Protein AF-A0A661E6W5-F1 (afdb_monomer_lite)

Secondary structure (DSSP, 8-state):
-HHHHHHHHHH--------GGGSSSTTSHHHHHHHTT-------

Foldseek 3Di:
DLVVCVVVVVVPPDDDDDDPVQADDCNHPVNVCVVVVDDDDDDD

Radius of gyration: 10.34 Å; chains: 1; bounding box: 24×17×23 Å

Sequence (44 aa):
MVERLLPILKEGKAFIAVGALHLPGESGLLQRLHKLGYQITHRY

Structure (mmCIF, N/CA/C/O backbone):
data_AF-A0A661E6W5-F1
#
_entry.id   AF-A0A661E6W5-F1
#
loop_
_atom_site.group_PDB
_atom_site.id
_atom_site.type_symbol
_atom_site.label_atom_id
_atom_site.label_alt_id
_atom_site.label_comp_id
_atom_site.label_asym_id
_atom_site.label_entity_id
_atom_site.label_seq_id
_atom_site.pdbx_PDB_ins_code
_atom_site.Cartn_x
_atom_site.Cartn_y
_atom_site.Cartn_z
_atom_site.occupancy
_atom_site.B_iso_or_equiv
_atom_site.auth_seq_id
_atom_site.auth_comp_id
_atom_site.auth_asym_id
_atom_site.auth_atom_id
_atom_site.pdbx_PDB_model_num
ATOM 1 N N . MET A 1 1 ? 7.552 4.964 -6.304 1.00 80.62 1 MET A N 1
ATOM 2 C CA . MET A 1 1 ? 6.088 5.233 -6.322 1.00 80.62 1 MET A CA 1
ATOM 3 C C . MET A 1 1 ? 5.496 4.920 -4.960 1.00 80.62 1 MET A C 1
ATOM 5 O O . MET A 1 1 ? 4.912 5.810 -4.359 1.00 80.62 1 MET A O 1
ATOM 9 N N . VAL A 1 2 ? 5.672 3.690 -4.464 1.00 90.12 2 VAL A N 1
ATOM 10 C CA . VAL A 1 2 ? 5.156 3.230 -3.163 1.00 90.12 2 VAL A CA 1
ATOM 11 C C . VAL A 1 2 ? 5.562 4.149 -2.023 1.00 90.12 2 VAL A C 1
ATOM 13 O O . VAL A 1 2 ? 4.734 4.510 -1.201 1.00 90.12 2 VAL A O 1
ATOM 16 N N . GLU A 1 3 ? 6.805 4.613 -2.037 1.00 91.12 3 GLU A N 1
ATOM 17 C CA . GLU A 1 3 ? 7.393 5.481 -1.018 1.00 91.12 3 GLU A CA 1
AT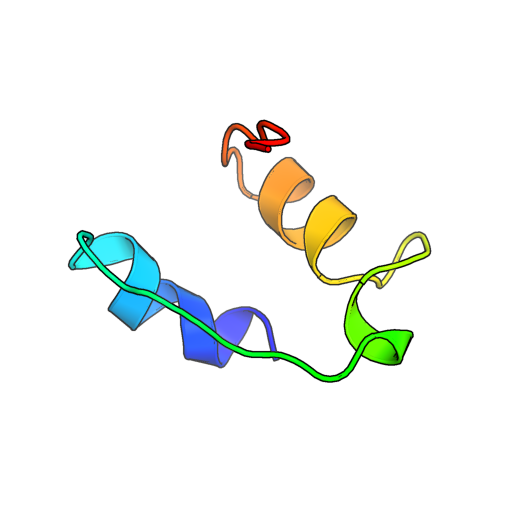OM 18 C C . GLU A 1 3 ? 6.601 6.787 -0.860 1.00 91.12 3 GLU A C 1
ATOM 20 O O . GLU A 1 3 ? 6.432 7.283 0.250 1.00 91.12 3 GLU A O 1
ATOM 25 N N . ARG A 1 4 ? 6.049 7.308 -1.965 1.00 91.69 4 ARG A N 1
ATOM 26 C CA . ARG A 1 4 ? 5.213 8.520 -1.983 1.00 91.69 4 ARG A CA 1
ATOM 27 C C . ARG A 1 4 ? 3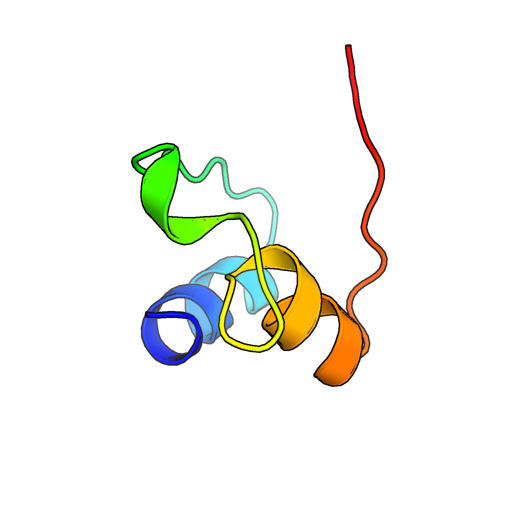.794 8.255 -1.471 1.00 91.69 4 ARG A C 1
ATOM 29 O O . ARG A 1 4 ? 3.137 9.183 -1.021 1.00 91.69 4 ARG A O 1
ATOM 36 N N . LEU A 1 5 ? 3.330 7.005 -1.537 1.00 93.31 5 LEU A N 1
ATOM 37 C CA . LEU A 1 5 ? 2.007 6.584 -1.066 1.00 93.31 5 LEU A CA 1
ATOM 38 C C . LEU A 1 5 ? 1.994 6.291 0.435 1.00 93.31 5 LEU A C 1
ATOM 40 O O . LEU A 1 5 ? 0.970 6.496 1.074 1.00 93.31 5 LEU A O 1
ATOM 44 N N . LEU A 1 6 ? 3.112 5.841 1.011 1.00 93.38 6 LEU A N 1
ATOM 45 C CA . LEU A 1 6 ? 3.198 5.477 2.428 1.00 93.38 6 LEU A CA 1
ATOM 46 C C . LEU A 1 6 ? 2.682 6.537 3.414 1.00 93.38 6 LEU A C 1
ATOM 48 O O . LEU A 1 6 ? 1.933 6.145 4.306 1.00 93.38 6 LEU A O 1
ATOM 52 N N . PRO A 1 7 ? 3.026 7.837 3.314 1.00 94.31 7 PRO A N 1
ATOM 53 C CA . PRO A 1 7 ? 2.480 8.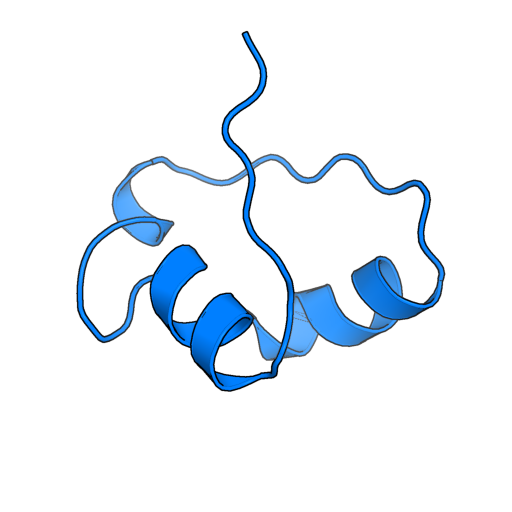826 4.244 1.00 94.31 7 PRO A CA 1
ATOM 54 C C . PRO A 1 7 ? 0.951 8.934 4.141 1.00 94.31 7 PRO A C 1
ATOM 56 O O . PRO A 1 7 ? 0.276 8.935 5.164 1.00 94.31 7 PRO A O 1
ATOM 59 N N . ILE A 1 8 ? 0.406 8.904 2.921 1.00 94.50 8 ILE A N 1
ATOM 60 C CA . ILE A 1 8 ? -1.039 8.974 2.652 1.00 94.50 8 ILE A CA 1
ATOM 61 C C . ILE A 1 8 ? -1.750 7.716 3.183 1.00 94.50 8 ILE A C 1
ATOM 63 O O . ILE A 1 8 ? -2.796 7.792 3.818 1.00 94.50 8 ILE A O 1
ATOM 67 N N . LEU A 1 9 ? -1.160 6.535 2.970 1.00 93.25 9 LEU A N 1
ATOM 68 C CA . LEU A 1 9 ? -1.698 5.268 3.471 1.00 93.25 9 LEU A CA 1
ATOM 69 C C . LEU A 1 9 ? -1.674 5.185 5.004 1.00 93.25 9 LEU A C 1
ATOM 71 O O . LEU A 1 9 ? -2.548 4.544 5.581 1.00 93.25 9 LEU A O 1
ATOM 75 N N . LYS A 1 10 ? -0.688 5.814 5.658 1.00 92.88 10 LYS A N 1
ATOM 76 C CA . LYS A 1 10 ? -0.600 5.897 7.126 1.00 92.88 10 LYS A CA 1
ATOM 77 C C . LYS A 1 10 ? -1.640 6.840 7.724 1.00 92.88 10 LYS A C 1
ATOM 79 O O . LYS A 1 10 ? -2.160 6.542 8.792 1.00 92.88 10 LYS A O 1
ATOM 84 N N . GLU A 1 11 ? -1.938 7.946 7.048 1.00 95.38 11 GLU A N 1
ATOM 85 C CA . GLU A 1 11 ? -3.043 8.837 7.424 1.00 95.38 11 GLU A CA 1
ATOM 86 C C . GLU A 1 11 ? -4.403 8.126 7.286 1.00 95.38 11 GLU A C 1
ATOM 88 O O . GLU A 1 11 ? -5.309 8.318 8.097 1.00 95.38 11 GLU A O 1
ATOM 93 N N . GLY A 1 12 ? -4.503 7.214 6.313 1.00 93.06 12 GLY A N 1
ATOM 94 C CA . GLY A 1 12 ? -5.674 6.375 6.087 1.00 93.06 12 GLY A CA 1
ATOM 95 C C . GLY A 1 12 ? -6.764 7.090 5.289 1.00 93.06 12 GLY A C 1
ATOM 96 O O . GLY A 1 12 ? -6.587 8.204 4.812 1.00 93.06 12 GLY A O 1
ATOM 97 N N . LYS A 1 13 ? -7.906 6.411 5.094 1.00 92.56 13 LYS A N 1
ATOM 98 C CA . LYS A 1 13 ? -9.093 6.930 4.373 1.00 92.56 13 LYS A CA 1
ATOM 99 C C . LYS A 1 13 ? -8.786 7.581 3.008 1.00 92.56 13 LYS A C 1
ATOM 101 O O . LYS A 1 13 ? -9.477 8.502 2.588 1.00 92.56 13 LYS A O 1
ATOM 106 N N . ALA A 1 14 ? -7.774 7.083 2.303 1.00 93.12 14 ALA A N 1
ATOM 107 C CA . ALA A 1 14 ? -7.358 7.618 1.016 1.00 93.12 14 ALA A CA 1
ATOM 108 C C . ALA A 1 14 ? -7.919 6.796 -0.150 1.00 93.12 14 ALA A C 1
ATOM 110 O O . ALA A 1 14 ? -7.900 5.565 -0.124 1.00 93.12 14 ALA A O 1
ATOM 111 N N . PHE A 1 15 ? -8.350 7.487 -1.203 1.00 94.06 15 PHE A N 1
ATOM 112 C CA . PHE A 1 15 ? -8.593 6.897 -2.516 1.00 94.06 15 PHE A CA 1
ATOM 113 C C . PHE A 1 15 ? -7.449 7.296 -3.452 1.00 94.06 15 PHE A C 1
ATOM 115 O O . PHE A 1 15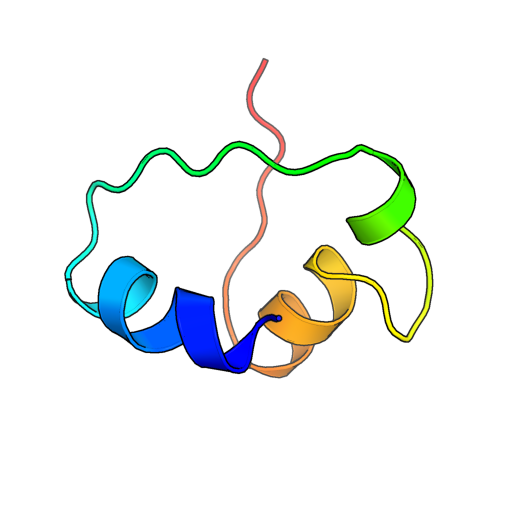 ? -7.153 8.480 -3.604 1.00 94.06 15 PHE A O 1
ATOM 122 N N . ILE A 1 16 ? -6.783 6.311 -4.058 1.00 92.38 16 ILE A N 1
ATOM 123 C CA . ILE A 1 16 ? -5.588 6.521 -4.882 1.00 92.38 16 ILE A CA 1
ATOM 124 C C . ILE A 1 16 ? -5.841 5.921 -6.263 1.00 92.38 16 ILE A C 1
ATOM 126 O O . ILE A 1 16 ? -5.968 4.706 -6.406 1.00 92.38 16 ILE A O 1
ATOM 130 N N . ALA A 1 17 ? -5.862 6.771 -7.288 1.00 94.38 17 ALA A N 1
ATOM 131 C CA . ALA A 1 17 ? -5.906 6.340 -8.678 1.00 94.38 17 ALA A CA 1
ATOM 132 C C . ALA A 1 17 ? -4.483 6.151 -9.223 1.00 94.38 17 ALA A C 1
ATOM 134 O O . ALA A 1 17 ? -3.616 7.009 -9.046 1.00 94.38 17 ALA A O 1
ATOM 135 N N . VAL A 1 18 ? -4.240 5.036 -9.912 1.00 93.12 18 VAL A N 1
ATOM 136 C CA . VAL A 1 18 ? -2.964 4.746 -10.578 1.00 93.12 18 VAL A CA 1
ATOM 137 C C . VAL A 1 18 ? -3.212 4.216 -11.983 1.00 93.12 18 VAL A C 1
ATOM 139 O O . VAL A 1 18 ? -4.212 3.551 -12.240 1.00 93.12 18 VAL A O 1
ATOM 142 N N . GLY A 1 19 ? -2.280 4.475 -12.902 1.00 93.88 19 GLY A N 1
ATOM 143 C CA . GLY A 1 19 ? -2.312 3.829 -14.214 1.00 93.88 19 GLY A CA 1
ATOM 144 C C . GLY A 1 19 ? -2.101 2.318 -14.081 1.00 93.88 19 GLY A C 1
ATOM 145 O O . GLY A 1 19 ? -1.228 1.897 -13.320 1.00 93.88 19 GLY A O 1
ATOM 146 N N . ALA A 1 20 ? -2.853 1.519 -14.844 1.00 93.81 20 ALA A N 1
ATOM 147 C CA . ALA A 1 20 ? -2.902 0.057 -14.715 1.00 93.81 20 ALA A CA 1
ATOM 148 C C . ALA A 1 20 ? -1.523 -0.628 -14.773 1.00 93.81 20 ALA A C 1
ATOM 150 O O . ALA A 1 20 ? -1.271 -1.580 -14.037 1.00 93.81 20 ALA A O 1
ATOM 151 N N . LEU A 1 21 ? -0.597 -0.097 -15.579 1.00 94.69 21 LEU A N 1
ATOM 152 C CA . LEU A 1 21 ? 0.762 -0.633 -15.727 1.00 94.69 21 LEU A CA 1
ATOM 153 C C . LEU A 1 21 ? 1.602 -0.591 -14.440 1.00 94.69 21 LEU A C 1
ATOM 155 O O . LEU A 1 21 ? 2.623 -1.264 -14.361 1.00 94.69 21 LEU A O 1
ATOM 159 N N . HIS A 1 22 ? 1.184 0.158 -13.418 1.00 93.88 22 HIS A N 1
ATOM 160 C CA . HIS A 1 22 ? 1.890 0.212 -12.136 1.00 93.88 22 HIS A CA 1
ATOM 161 C C . HIS A 1 22 ? 1.516 -0.929 -11.182 1.00 93.88 22 HIS A C 1
ATOM 163 O O . HIS A 1 22 ? 2.169 -1.083 -10.150 1.00 93.88 22 HIS A O 1
ATOM 169 N N . LEU A 1 23 ? 0.459 -1.695 -11.467 1.00 93.19 23 LEU A N 1
ATOM 170 C CA . LEU A 1 23 ? -0.059 -2.726 -10.565 1.00 93.19 23 LEU A CA 1
ATOM 171 C C . LEU A 1 23 ? 0.695 -4.070 -10.624 1.00 93.19 23 LEU A C 1
ATOM 173 O O . LEU A 1 23 ? 1.022 -4.573 -9.544 1.00 93.19 23 LEU A O 1
ATOM 177 N N . PRO A 1 24 ? 0.962 -4.671 -11.803 1.00 92.44 24 PRO A N 1
ATOM 178 C CA . PRO A 1 24 ? 1.408 -6.063 -11.888 1.00 92.44 24 PRO A CA 1
ATOM 179 C C . PRO A 1 24 ? 2.920 -6.256 -11.680 1.00 92.44 24 PRO A C 1
ATOM 181 O O . PRO A 1 24 ? 3.718 -5.332 -11.823 1.00 92.44 24 PRO A O 1
ATOM 184 N N . GLY A 1 25 ? 3.310 -7.507 -11.410 1.00 93.69 25 GLY A N 1
ATOM 185 C CA . GLY A 1 25 ? 4.703 -7.964 -11.352 1.00 93.69 25 GLY A CA 1
ATOM 186 C C . GLY A 1 25 ? 5.368 -7.849 -9.976 1.00 93.69 25 GLY A C 1
ATOM 187 O O . GLY A 1 25 ? 4.838 -7.243 -9.047 1.00 93.69 25 GLY A O 1
ATOM 188 N N . GLU A 1 26 ? 6.579 -8.402 -9.855 1.00 93.00 26 GLU A N 1
ATOM 189 C CA . GLU A 1 26 ? 7.360 -8.414 -8.600 1.00 93.00 26 GLU A CA 1
ATOM 190 C C . GLU A 1 26 ? 7.710 -7.022 -8.070 1.00 93.00 26 GLU A C 1
ATOM 192 O O . GLU A 1 26 ? 7.915 -6.805 -6.870 1.00 93.00 26 GLU A O 1
ATOM 197 N N . SER A 1 27 ? 7.784 -6.081 -9.005 1.00 92.00 27 SER A N 1
ATOM 198 C CA . SER A 1 27 ? 8.068 -4.674 -8.791 1.00 92.00 27 SER A CA 1
ATOM 199 C C . SER A 1 27 ? 6.786 -3.822 -8.931 1.00 92.00 27 SER A C 1
ATOM 201 O O . SER A 1 27 ? 6.837 -2.590 -8.894 1.00 92.00 27 SER A O 1
ATOM 203 N N . GLY A 1 28 ? 5.621 -4.460 -9.043 1.00 94.88 28 GLY A N 1
ATOM 204 C CA . GLY A 1 28 ? 4.319 -3.809 -9.073 1.00 94.88 28 GLY A CA 1
ATOM 205 C C . GLY A 1 28 ? 3.907 -3.255 -7.712 1.00 94.88 28 GLY A C 1
A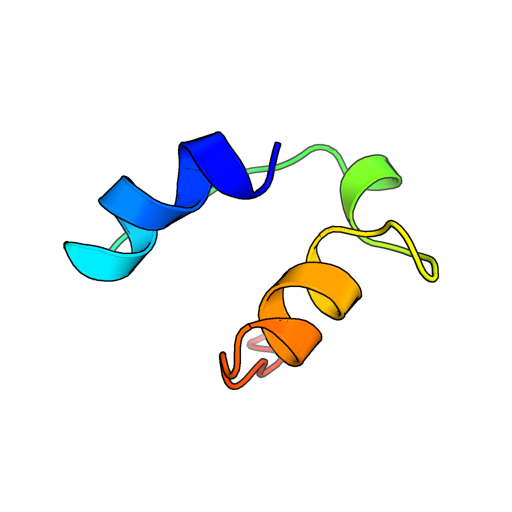TOM 206 O O . GLY A 1 28 ? 4.410 -3.658 -6.658 1.00 94.88 28 GLY A O 1
ATOM 207 N N . LEU A 1 29 ? 2.975 -2.307 -7.731 1.00 95.12 29 LEU A N 1
ATOM 208 C CA . LEU A 1 29 ? 2.462 -1.635 -6.540 1.00 95.12 29 LEU A CA 1
ATOM 209 C C . LEU A 1 29 ? 1.866 -2.628 -5.534 1.00 95.12 29 LEU A C 1
ATOM 211 O O . LEU A 1 29 ? 2.166 -2.531 -4.346 1.00 95.12 29 LEU A O 1
ATOM 215 N N . LEU A 1 30 ? 1.080 -3.602 -6.004 1.00 94.44 30 LEU A N 1
ATOM 216 C CA . LEU A 1 30 ? 0.435 -4.584 -5.129 1.00 94.44 30 LEU A CA 1
ATOM 217 C C . LEU A 1 30 ? 1.477 -5.426 -4.385 1.00 94.44 30 LEU A C 1
ATOM 219 O O . LEU A 1 30 ? 1.448 -5.512 -3.161 1.00 94.44 30 LEU A O 1
ATOM 223 N N . GLN A 1 31 ? 2.461 -5.970 -5.103 1.00 95.88 31 GLN A N 1
ATOM 224 C CA . GLN A 1 31 ? 3.468 -6.835 -4.496 1.00 95.88 31 GLN A CA 1
ATOM 225 C C . GLN A 1 31 ? 4.342 -6.086 -3.487 1.00 95.88 31 GLN A C 1
ATOM 227 O O . GLN A 1 31 ? 4.670 -6.611 -2.423 1.00 95.88 31 GLN A O 1
ATOM 232 N N . ARG A 1 32 ? 4.708 -4.837 -3.789 1.00 95.44 32 ARG A N 1
ATOM 233 C CA . ARG A 1 32 ? 5.487 -4.013 -2.859 1.00 95.44 32 ARG A CA 1
ATOM 234 C C . ARG A 1 32 ? 4.691 -3.640 -1.610 1.00 95.44 32 ARG A C 1
ATOM 236 O O . ARG A 1 32 ? 5.253 -3.691 -0.524 1.00 95.44 32 ARG A O 1
ATOM 243 N N . LEU A 1 33 ? 3.403 -3.309 -1.736 1.00 95.00 33 LEU A N 1
ATOM 244 C CA . LEU A 1 33 ? 2.545 -3.044 -0.574 1.00 95.00 33 LEU A CA 1
ATOM 245 C C . LEU A 1 33 ? 2.366 -4.299 0.290 1.00 95.00 33 LEU A C 1
ATOM 247 O O . LEU A 1 33 ? 2.494 -4.215 1.509 1.00 95.00 33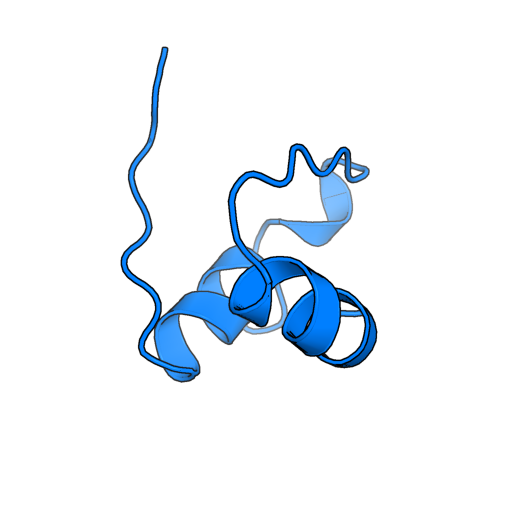 LEU A O 1
ATOM 251 N N . HIS A 1 34 ? 2.175 -5.463 -0.330 1.00 95.06 34 HIS A N 1
ATOM 252 C CA . HIS A 1 34 ? 2.118 -6.740 0.381 1.00 95.06 34 HIS A CA 1
ATOM 253 C C . HIS A 1 34 ? 3.421 -7.027 1.151 1.00 95.06 34 HIS A C 1
ATOM 255 O O . HIS A 1 34 ? 3.381 -7.353 2.335 1.00 95.06 34 HIS A O 1
ATOM 261 N N . LYS A 1 35 ? 4.591 -6.820 0.523 1.00 94.88 35 LYS A N 1
ATOM 262 C CA . LYS A 1 35 ? 5.917 -6.958 1.170 1.00 94.88 35 LYS A CA 1
ATOM 263 C C . LYS A 1 35 ? 6.118 -5.996 2.351 1.00 94.88 35 LYS A C 1
ATOM 265 O O . LYS A 1 35 ? 6.909 -6.290 3.239 1.00 94.88 35 LYS A O 1
ATOM 270 N N . LEU A 1 36 ? 5.400 -4.873 2.376 1.00 94.62 36 LEU A N 1
ATOM 271 C CA . LEU A 1 36 ? 5.400 -3.911 3.482 1.00 94.62 36 LEU A CA 1
ATOM 272 C C . LEU A 1 36 ? 4.373 -4.244 4.581 1.00 94.62 36 LEU A C 1
ATOM 274 O O . LEU A 1 36 ? 4.209 -3.456 5.509 1.00 94.62 36 LEU A O 1
ATOM 278 N N . GLY A 1 37 ? 3.691 -5.391 4.495 1.00 95.19 37 GLY A N 1
ATOM 279 C CA . GLY A 1 37 ? 2.744 -5.861 5.509 1.00 95.19 37 GLY A CA 1
ATOM 280 C C . GLY A 1 37 ? 1.315 -5.340 5.345 1.00 95.19 37 GLY A C 1
ATOM 281 O O . GLY A 1 37 ? 0.492 -5.546 6.234 1.00 95.19 37 GLY A O 1
ATOM 282 N N . TYR A 1 38 ? 0.988 -4.678 4.230 1.00 94.62 38 TYR A N 1
ATOM 283 C CA . TYR A 1 38 ? -0.388 -4.260 3.959 1.00 94.62 38 TYR A CA 1
ATOM 284 C C . TYR A 1 38 ? -1.238 -5.441 3.482 1.00 94.62 38 TYR A C 1
ATOM 286 O O . TYR A 1 38 ? -0.848 -6.182 2.578 1.00 94.62 38 TYR A O 1
ATOM 294 N N . GLN A 1 39 ? -2.446 -5.569 4.036 1.00 95.19 39 GLN A N 1
ATOM 295 C CA . GLN A 1 39 ? -3.441 -6.516 3.544 1.00 95.19 39 GLN A CA 1
ATOM 296 C C . GLN A 1 39 ? -4.132 -5.953 2.300 1.00 95.19 39 GLN A C 1
ATOM 298 O O . GLN A 1 39 ? -4.725 -4.874 2.332 1.00 95.19 39 GLN A O 1
ATOM 303 N N . ILE A 1 40 ? -4.091 -6.710 1.208 1.00 93.62 40 ILE A N 1
ATOM 304 C CA . ILE A 1 40 ? -4.696 -6.323 -0.066 1.00 93.62 40 ILE A CA 1
ATOM 305 C C . ILE A 1 40 ? -5.974 -7.129 -0.255 1.00 93.62 40 ILE A C 1
ATOM 307 O O . ILE A 1 40 ? -5.967 -8.354 -0.164 1.00 93.62 40 ILE A O 1
ATOM 311 N N . THR A 1 41 ? -7.080 -6.438 -0.521 1.00 94.31 41 THR A N 1
ATOM 312 C CA . THR A 1 41 ? -8.365 -7.070 -0.839 1.00 94.31 41 THR A CA 1
ATOM 313 C C . THR A 1 41 ? -8.929 -6.444 -2.102 1.00 94.31 41 THR A C 1
ATOM 315 O O . THR A 1 41 ? -8.877 -5.227 -2.267 1.00 94.31 41 THR A O 1
ATOM 318 N N . HIS A 1 42 ? -9.452 -7.274 -2.998 1.00 92.19 42 HIS A N 1
ATOM 319 C CA . HIS A 1 42 ? -10.203 -6.807 -4.153 1.00 92.19 42 HIS A CA 1
ATOM 320 C C . HIS A 1 42 ? -11.627 -6.460 -3.704 1.00 92.19 42 HIS A C 1
ATOM 322 O O . HIS A 1 42 ? -12.290 -7.269 -3.050 1.00 92.19 42 HIS A O 1
ATOM 328 N N . ARG A 1 43 ? -12.082 -5.248 -4.019 1.00 89.19 43 ARG A N 1
ATOM 329 C CA . ARG A 1 43 ? -13.451 -4.780 -3.779 1.00 89.19 43 ARG A CA 1
ATOM 330 C C . ARG A 1 43 ? -14.062 -4.438 -5.139 1.00 89.19 43 ARG A C 1
ATOM 332 O O . ARG A 1 43 ? -13.348 -3.944 -6.004 1.00 89.19 43 ARG A O 1
ATOM 339 N N . TYR A 1 44 ? -15.319 -4.829 -5.305 1.00 73.69 44 TYR A N 1
ATOM 340 C CA . TYR A 1 44 ? -16.102 -4.775 -6.540 1.00 73.69 44 TYR A CA 1
ATOM 341 C C . TYR A 1 44 ? -16.416 -3.344 -6.981 1.00 73.69 44 TYR A C 1
ATOM 343 O O . TYR A 1 44 ? -16.556 -2.473 -6.091 1.00 73.69 44 TYR A O 1
#

pLDDT: mean 92.89, std 3.78, range [73.69, 95.88]